Protein AF-A0A3C1LG32-F1 (afdb_monomer_lite)

Radius of gyration: 15.79 Å; chains: 1; bounding box: 37×18×47 Å

pLDDT: mean 86.23, std 14.08, range [49.59, 96.0]

Structure (mmCIF, N/CA/C/O backbone):
data_AF-A0A3C1LG32-F1
#
_entry.id   AF-A0A3C1LG32-F1
#
loop_
_atom_site.group_PDB
_atom_site.id
_atom_site.type_symbol
_atom_site.label_atom_id
_atom_site.label_alt_id
_atom_site.label_comp_id
_atom_site.label_asym_id
_atom_site.label_entity_id
_atom_site.label_seq_id
_atom_site.pdbx_PDB_ins_code
_atom_site.Cartn_x
_atom_site.Cartn_y
_atom_site.Cartn_z
_atom_site.occupancy
_atom_site.B_iso_or_equiv
_atom_site.auth_seq_id
_atom_site.auth_comp_id
_atom_site.auth_asym_id
_atom_site.auth_atom_id
_atom_site.pdbx_PDB_model_num
ATOM 1 N N . MET A 1 1 ? -6.093 0.874 28.179 1.00 49.59 1 MET A N 1
ATOM 2 C CA . MET A 1 1 ? -7.063 1.206 27.116 1.00 49.59 1 MET A CA 1
ATOM 3 C C . MET A 1 1 ? -6.852 0.218 25.984 1.00 49.59 1 MET A C 1
ATOM 5 O O . MET A 1 1 ? -5.707 -0.021 25.631 1.00 49.59 1 MET A O 1
ATOM 9 N N . THR A 1 2 ? -7.908 -0.424 25.493 1.00 60.97 2 THR A N 1
ATOM 10 C CA . THR A 1 2 ? -7.852 -1.330 24.340 1.00 60.97 2 THR A CA 1
ATOM 11 C C . THR A 1 2 ? -7.725 -0.500 23.070 1.00 60.97 2 THR A C 1
ATOM 13 O O . THR A 1 2 ? -8.635 0.246 22.714 1.00 60.97 2 THR A O 1
ATOM 16 N N . GLU A 1 3 ? -6.577 -0.591 22.408 1.00 73.88 3 GLU A N 1
ATOM 17 C CA . GLU A 1 3 ? -6.334 0.106 21.149 1.00 73.88 3 GLU A CA 1
ATOM 18 C C . GLU A 1 3 ? -7.303 -0.437 20.088 1.00 73.88 3 GLU A C 1
ATOM 20 O O . GLU A 1 3 ? -7.306 -1.629 19.767 1.00 73.88 3 GLU A O 1
ATOM 25 N N . THR A 1 4 ? -8.216 0.414 19.614 1.00 87.19 4 THR A N 1
ATOM 26 C CA . THR A 1 4 ? -9.239 0.011 18.642 1.00 87.19 4 THR A CA 1
ATOM 27 C C . THR A 1 4 ? -8.602 0.015 17.267 1.00 87.19 4 THR A C 1
ATOM 29 O O . THR A 1 4 ? -8.444 1.067 16.658 1.00 87.19 4 THR A O 1
ATOM 32 N N . LEU A 1 5 ? -8.207 -1.163 16.791 1.00 94.00 5 LEU A N 1
ATOM 33 C CA . LEU A 1 5 ? -7.604 -1.305 15.474 1.00 94.00 5 LEU A CA 1
ATOM 34 C C . LEU A 1 5 ? -8.672 -1.559 14.409 1.00 94.00 5 LEU A C 1
ATOM 36 O O . LEU A 1 5 ? -9.492 -2.473 14.539 1.00 94.00 5 LEU A O 1
ATOM 40 N N . IL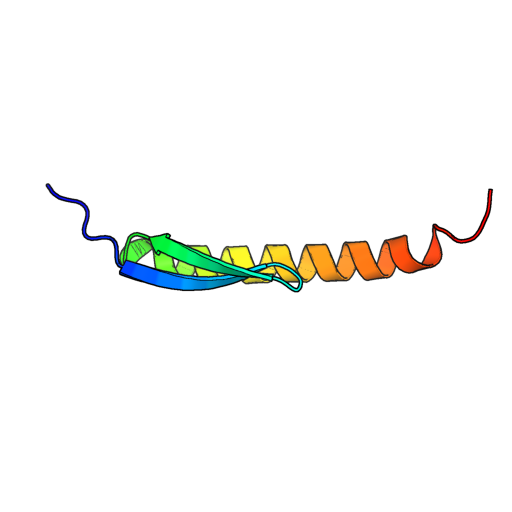E A 1 6 ? -8.610 -0.804 13.317 1.00 93.88 6 ILE A N 1
ATOM 41 C CA . ILE A 1 6 ? -9.450 -0.999 12.138 1.00 93.88 6 ILE A CA 1
ATOM 42 C C . ILE A 1 6 ? -8.697 -1.813 11.079 1.00 93.88 6 ILE A C 1
ATOM 44 O O . ILE A 1 6 ? -7.506 -1.589 10.851 1.00 93.88 6 ILE A O 1
ATOM 48 N N . PRO A 1 7 ? -9.350 -2.785 10.424 1.00 95.06 7 PRO A N 1
ATOM 49 C CA . PRO A 1 7 ? -8.750 -3.489 9.306 1.00 95.06 7 PRO A CA 1
ATOM 50 C C . PRO A 1 7 ? -8.806 -2.627 8.041 1.00 95.06 7 PRO A C 1
ATOM 52 O O . PRO A 1 7 ? -9.873 -2.145 7.665 1.00 95.06 7 PRO A O 1
ATOM 55 N N . ILE A 1 8 ? -7.685 -2.514 7.336 1.00 94.88 8 ILE A N 1
ATOM 56 C CA . ILE A 1 8 ? -7.598 -1.870 6.024 1.00 94.88 8 ILE A CA 1
ATOM 57 C C . ILE A 1 8 ? -6.939 -2.808 5.012 1.00 94.88 8 ILE A C 1
ATOM 59 O O . ILE A 1 8 ? -6.093 -3.634 5.365 1.00 94.88 8 ILE A O 1
ATOM 63 N N . ASN A 1 9 ? -7.327 -2.677 3.745 1.00 96.00 9 ASN A N 1
ATOM 64 C CA . ASN A 1 9 ? -6.638 -3.321 2.630 1.00 96.00 9 ASN A CA 1
ATOM 65 C C . ASN A 1 9 ? -5.681 -2.309 2.002 1.00 96.00 9 ASN A C 1
ATOM 67 O O . ASN A 1 9 ? -6.090 -1.203 1.648 1.00 96.00 9 ASN A O 1
ATOM 71 N N . ILE A 1 10 ? -4.420 -2.697 1.869 1.00 94.88 10 ILE A N 1
ATOM 72 C CA . ILE A 1 10 ? -3.347 -1.861 1.337 1.00 94.88 10 ILE A CA 1
ATOM 73 C C . ILE A 1 10 ? -2.685 -2.561 0.157 1.00 94.88 10 ILE A C 1
ATOM 75 O O . ILE A 1 10 ? -2.657 -3.789 0.093 1.00 94.88 10 ILE A O 1
ATOM 79 N N . VAL A 1 11 ? -2.141 -1.779 -0.770 1.00 93.50 11 VAL A N 1
ATOM 80 C CA . VAL A 1 11 ? -1.403 -2.289 -1.929 1.00 93.50 11 VAL A CA 1
ATOM 81 C C . VAL A 1 11 ? 0.055 -1.866 -1.797 1.00 93.50 11 VAL A C 1
ATOM 83 O O . VAL A 1 11 ? 0.335 -0.681 -1.609 1.00 93.50 11 VAL A O 1
ATOM 86 N N . ILE A 1 12 ? 0.965 -2.835 -1.875 1.00 93.56 12 ILE A N 1
ATOM 87 C CA . ILE A 1 12 ? 2.416 -2.628 -1.871 1.00 93.56 12 ILE A CA 1
ATOM 88 C C . ILE A 1 12 ? 2.985 -3.341 -3.097 1.00 93.56 12 ILE A C 1
ATOM 90 O O . ILE A 1 12 ? 2.913 -4.569 -3.200 1.00 93.56 12 ILE A O 1
ATOM 94 N N . GLY A 1 13 ? 3.543 -2.572 -4.030 1.00 90.62 13 GLY A N 1
ATOM 95 C CA . GLY A 1 13 ? 3.912 -3.060 -5.353 1.00 90.62 13 GLY A CA 1
ATOM 96 C C . GLY A 1 13 ? 2.695 -3.674 -6.042 1.00 90.62 13 GLY A C 1
ATOM 97 O O . GLY A 1 13 ? 1.667 -3.021 -6.190 1.00 90.62 13 GLY A O 1
ATOM 98 N N . ASP A 1 14 ? 2.792 -4.955 -6.390 1.00 87.62 14 ASP A N 1
ATOM 99 C CA . ASP A 1 14 ? 1.724 -5.685 -7.085 1.00 87.62 14 ASP A CA 1
ATOM 100 C C . ASP A 1 14 ? 0.916 -6.593 -6.136 1.00 87.62 14 ASP A C 1
ATOM 102 O O . ASP A 1 14 ? 0.168 -7.464 -6.580 1.00 87.62 14 ASP A O 1
ATOM 106 N N . ARG A 1 15 ? 1.096 -6.448 -4.814 1.00 93.31 15 ARG A N 1
ATOM 107 C CA . ARG A 1 15 ? 0.474 -7.317 -3.804 1.00 93.31 15 ARG A CA 1
ATOM 108 C C . ARG A 1 15 ? -0.463 -6.540 -2.892 1.00 93.31 15 ARG A C 1
ATOM 110 O O . ARG A 1 15 ? -0.152 -5.439 -2.440 1.00 93.31 15 ARG A O 1
ATOM 117 N N . THR A 1 16 ? -1.599 -7.153 -2.576 1.00 95.44 16 THR A N 1
ATOM 118 C CA . THR A 1 16 ? -2.575 -6.620 -1.622 1.00 95.44 16 THR A CA 1
ATOM 119 C C . THR A 1 16 ? -2.437 -7.323 -0.279 1.00 95.44 16 THR A C 1
ATOM 121 O O . THR A 1 16 ? -2.444 -8.550 -0.208 1.00 95.44 16 THR A O 1
ATOM 124 N N . TYR A 1 17 ? -2.355 -6.541 0.793 1.00 95.31 17 TYR A N 1
ATOM 125 C CA . TYR A 1 17 ? -2.267 -7.029 2.164 1.00 95.31 17 TYR A CA 1
ATOM 126 C C . TYR A 1 17 ? -3.399 -6.450 3.003 1.00 95.31 17 TYR A C 1
ATOM 128 O O . TYR A 1 17 ? -3.779 -5.290 2.842 1.00 95.31 17 TYR A O 1
ATOM 136 N N . ARG A 1 18 ? -3.920 -7.251 3.934 1.00 95.25 18 ARG A N 1
ATOM 137 C CA . ARG A 1 18 ? -4.882 -6.794 4.938 1.00 95.25 18 ARG A CA 1
ATOM 138 C C . ARG A 1 18 ? -4.160 -6.615 6.265 1.00 95.25 18 ARG A C 1
ATOM 140 O O . ARG A 1 18 ? -3.661 -7.590 6.821 1.00 95.25 18 ARG A O 1
ATOM 147 N N . ILE A 1 19 ? -4.133 -5.389 6.774 1.00 94.06 19 ILE A N 1
ATOM 148 C CA . ILE A 1 19 ? -3.492 -5.053 8.050 1.00 94.06 19 ILE A CA 1
ATOM 149 C C . ILE A 1 19 ? -4.484 -4.372 8.986 1.00 94.06 19 ILE A C 1
ATOM 151 O O . ILE A 1 19 ? -5.513 -3.862 8.549 1.00 94.06 19 ILE A O 1
ATOM 155 N N . LYS A 1 20 ? -4.185 -4.388 10.283 1.00 94.94 20 LYS A N 1
ATOM 156 C CA . LYS A 1 20 ? -4.944 -3.667 11.304 1.00 94.94 20 LYS A CA 1
ATOM 157 C C . LYS A 1 20 ? -4.131 -2.456 11.748 1.00 94.94 20 LYS A C 1
ATOM 159 O O . LYS A 1 20 ? -2.958 -2.624 12.063 1.00 94.94 20 LYS A O 1
ATOM 164 N N . ILE A 1 21 ? -4.740 -1.276 11.761 1.00 94.31 21 ILE A N 1
ATOM 165 C CA . ILE A 1 21 ? -4.083 -0.019 12.149 1.00 94.31 21 ILE A CA 1
ATOM 166 C C . ILE A 1 21 ? -4.956 0.770 13.120 1.00 94.31 21 ILE A C 1
ATOM 168 O O . ILE A 1 21 ? -6.169 0.554 13.168 1.00 94.31 21 ILE A O 1
ATOM 172 N N . ALA A 1 22 ? -4.367 1.703 13.863 1.00 95.06 22 ALA A N 1
ATOM 173 C CA . ALA A 1 22 ? -5.155 2.670 14.609 1.00 95.06 22 ALA A CA 1
ATOM 174 C C . ALA A 1 22 ? -5.796 3.693 13.639 1.00 95.06 22 ALA A C 1
ATOM 176 O O . ALA A 1 22 ? -5.146 4.107 12.677 1.00 95.06 22 ALA A O 1
ATOM 177 N N . PRO A 1 23 ? -7.044 4.139 13.877 1.00 92.12 23 PRO A N 1
ATOM 178 C CA . PRO A 1 23 ? -7.733 5.107 13.018 1.00 92.12 23 PRO A CA 1
ATOM 179 C C . PRO A 1 23 ? -6.967 6.423 12.843 1.00 92.12 23 PRO A C 1
ATOM 181 O O . PRO A 1 23 ? -6.980 7.015 11.770 1.00 92.12 23 PRO A O 1
ATOM 184 N N . GLN A 1 24 ? -6.268 6.859 13.893 1.00 94.38 24 GLN A N 1
ATOM 185 C CA . GLN A 1 24 ? -5.461 8.082 13.893 1.00 94.38 24 GLN A CA 1
ATOM 186 C C . GLN A 1 24 ? -4.278 8.035 12.913 1.00 94.38 24 GLN A C 1
ATOM 188 O O . GLN A 1 24 ? -3.873 9.073 12.395 1.00 94.38 24 GLN A O 1
ATOM 193 N N . ASP A 1 25 ? -3.774 6.839 12.604 1.00 93.69 25 ASP A N 1
ATOM 194 C CA . ASP A 1 25 ? -2.591 6.653 11.762 1.00 93.69 25 ASP A CA 1
ATOM 195 C C . ASP A 1 25 ? -2.952 6.448 10.288 1.00 93.69 25 ASP A C 1
ATOM 197 O O . ASP A 1 25 ? -2.064 6.400 9.437 1.00 93.69 25 ASP A O 1
ATOM 201 N N . GLU A 1 26 ? -4.241 6.344 9.941 1.00 92.12 26 GLU A N 1
ATOM 202 C CA . GLU A 1 26 ? -4.681 6.030 8.577 1.00 92.12 26 GLU A CA 1
ATOM 203 C C . GLU A 1 26 ? -4.095 6.995 7.539 1.00 92.12 26 GLU A C 1
ATOM 205 O O . GLU A 1 26 ? -3.600 6.565 6.493 1.00 92.12 26 GLU A O 1
ATOM 210 N N . GLY A 1 27 ? -4.096 8.295 7.843 1.00 94.56 27 GLY A N 1
ATOM 211 C CA . GLY A 1 27 ? -3.523 9.313 6.964 1.00 94.56 27 GLY A CA 1
ATOM 212 C C . GLY A 1 27 ? -2.023 9.108 6.736 1.00 94.56 27 GLY A C 1
ATOM 213 O O . GLY A 1 27 ? -1.563 9.125 5.591 1.00 94.56 27 GLY A O 1
ATOM 214 N N . GLN A 1 28 ? -1.270 8.849 7.809 1.00 95.81 28 GLN A N 1
ATOM 215 C CA . GLN A 1 28 ? 0.173 8.622 7.734 1.00 95.81 28 GLN A CA 1
ATOM 216 C C . GLN A 1 28 ? 0.490 7.325 6.985 1.00 95.81 28 GLN A C 1
ATOM 218 O O . GLN A 1 28 ? 1.323 7.329 6.080 1.00 95.81 28 GLN A O 1
ATOM 223 N N . VAL A 1 29 ? -0.228 6.240 7.284 1.00 94.94 29 VAL A N 1
ATOM 224 C CA . VAL A 1 29 ? -0.077 4.943 6.610 1.00 94.94 29 VAL A CA 1
ATOM 225 C C . VAL A 1 29 ? -0.319 5.087 5.108 1.00 94.94 29 VAL A C 1
ATOM 227 O O . VAL A 1 29 ? 0.503 4.634 4.311 1.00 94.94 29 VAL A O 1
ATOM 230 N N . ARG A 1 30 ? -1.394 5.769 4.690 1.00 93.94 30 ARG A N 1
ATOM 231 C CA . ARG A 1 30 ? -1.678 6.011 3.263 1.00 93.94 30 ARG A CA 1
ATOM 232 C C . ARG A 1 30 ? -0.582 6.835 2.581 1.00 93.94 30 ARG A C 1
ATOM 234 O O . ARG A 1 30 ? -0.191 6.500 1.462 1.00 93.94 30 ARG A O 1
ATOM 241 N N . ALA A 1 31 ? -0.061 7.869 3.243 1.00 95.94 31 ALA A N 1
ATOM 242 C CA . ALA A 1 31 ? 1.031 8.685 2.709 1.00 95.94 31 ALA A CA 1
ATOM 243 C C . ALA A 1 31 ? 2.328 7.874 2.543 1.00 95.94 31 ALA A C 1
ATOM 245 O O . ALA A 1 31 ? 2.967 7.928 1.491 1.00 95.94 31 ALA A O 1
ATOM 246 N N . THR A 1 32 ? 2.684 7.061 3.541 1.00 95.94 32 THR A N 1
ATOM 247 C CA . THR A 1 32 ? 3.856 6.180 3.476 1.00 95.94 32 THR A CA 1
ATOM 248 C C . THR A 1 32 ? 3.711 5.129 2.378 1.00 95.94 32 THR A C 1
ATOM 250 O O . THR A 1 32 ? 4.659 4.904 1.631 1.00 95.94 32 THR A O 1
ATOM 253 N N . LEU A 1 33 ? 2.530 4.523 2.218 1.00 95.75 33 LEU A N 1
ATOM 254 C CA . LEU A 1 33 ? 2.279 3.543 1.154 1.00 95.75 33 LEU A CA 1
ATOM 255 C C . LEU A 1 33 ? 2.460 4.140 -0.240 1.00 95.75 33 LEU A C 1
ATOM 257 O O . LEU A 1 33 ? 3.023 3.484 -1.116 1.00 95.75 33 LEU A O 1
ATOM 261 N N . LYS A 1 34 ? 2.029 5.390 -0.442 1.00 95.38 34 LYS A N 1
ATOM 262 C CA . LYS A 1 34 ? 2.264 6.108 -1.697 1.00 95.38 34 LYS A CA 1
ATOM 263 C C . LYS A 1 34 ? 3.763 6.256 -1.972 1.00 95.38 34 LYS A C 1
ATOM 265 O O . LYS A 1 34 ? 4.213 5.847 -3.036 1.00 95.38 34 LYS A O 1
ATOM 270 N N . LEU A 1 35 ? 4.530 6.737 -0.990 1.00 96.00 35 LEU A N 1
ATOM 271 C CA . LEU A 1 35 ? 5.984 6.896 -1.112 1.00 96.00 35 LEU A CA 1
ATOM 272 C C . LEU A 1 35 ? 6.698 5.562 -1.388 1.00 96.00 35 LEU A C 1
ATOM 274 O O . LEU A 1 35 ? 7.632 5.501 -2.186 1.00 96.00 35 LEU A O 1
ATOM 278 N N . VAL A 1 36 ? 6.269 4.483 -0.728 1.00 95.12 36 VAL A N 1
ATOM 279 C CA . VAL A 1 36 ? 6.821 3.138 -0.941 1.00 95.12 36 VAL A CA 1
ATOM 280 C C .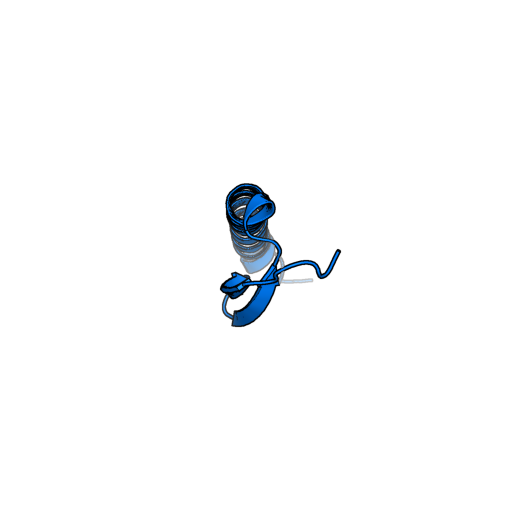 VAL A 1 36 ? 6.534 2.657 -2.362 1.00 95.12 36 VAL A C 1
ATOM 282 O O . VAL A 1 36 ? 7.450 2.182 -3.029 1.00 95.12 36 VAL A O 1
ATOM 285 N N . ASN A 1 37 ? 5.303 2.808 -2.852 1.00 94.44 37 ASN A N 1
ATOM 286 C CA . ASN A 1 37 ? 4.941 2.396 -4.209 1.00 94.44 37 ASN A CA 1
ATOM 287 C C . ASN A 1 37 ? 5.651 3.225 -5.284 1.00 94.44 37 ASN A C 1
ATOM 289 O O . ASN A 1 37 ? 6.110 2.655 -6.271 1.00 94.44 37 ASN A O 1
ATOM 293 N N . GLU A 1 38 ? 5.806 4.534 -5.075 1.00 94.88 38 GLU A N 1
ATOM 294 C CA . GLU A 1 38 ? 6.617 5.394 -5.944 1.00 94.88 38 GLU A CA 1
ATOM 295 C C . GLU A 1 38 ? 8.064 4.898 -6.000 1.00 94.88 38 GLU A C 1
ATOM 297 O O . GLU A 1 38 ? 8.590 4.688 -7.088 1.00 94.88 38 GLU A O 1
ATOM 302 N N . LYS A 1 39 ? 8.680 4.596 -4.849 1.00 94.00 39 LYS A N 1
ATOM 303 C CA . LYS A 1 39 ? 10.030 4.015 -4.809 1.00 94.00 39 LYS A CA 1
ATOM 304 C C . LYS A 1 39 ? 10.096 2.669 -5.524 1.00 94.00 39 LYS A C 1
ATOM 306 O O . LYS A 1 39 ? 11.020 2.464 -6.297 1.00 94.00 39 LYS A O 1
ATOM 311 N N . ILE A 1 40 ? 9.141 1.763 -5.303 1.00 91.31 40 ILE A N 1
ATOM 312 C CA . ILE A 1 40 ? 9.098 0.465 -6.000 1.00 91.31 40 ILE A CA 1
ATOM 313 C C . ILE A 1 40 ? 9.043 0.676 -7.514 1.00 91.31 40 ILE A C 1
ATOM 315 O O . ILE A 1 40 ? 9.762 -0.003 -8.241 1.00 91.31 40 ILE A O 1
ATOM 319 N N . LEU A 1 41 ? 8.227 1.618 -7.991 1.00 90.19 41 LEU A N 1
ATOM 320 C CA . LEU A 1 41 ? 8.150 1.950 -9.410 1.00 90.19 41 LEU A CA 1
ATOM 321 C C . LEU A 1 41 ? 9.472 2.529 -9.927 1.00 90.19 41 LEU A C 1
ATOM 323 O O . LEU A 1 41 ? 9.934 2.109 -10.987 1.00 90.19 41 LEU A O 1
ATOM 327 N N . THR A 1 42 ? 10.101 3.439 -9.178 1.00 89.88 42 THR A N 1
ATOM 328 C CA . THR A 1 42 ? 11.424 3.987 -9.509 1.00 89.88 42 THR A CA 1
ATOM 329 C C . THR A 1 42 ? 12.465 2.878 -9.596 1.00 89.88 42 THR A C 1
ATOM 331 O O . THR A 1 42 ? 13.117 2.763 -10.622 1.00 89.88 42 THR A O 1
ATOM 334 N N . PHE A 1 43 ? 12.555 1.992 -8.599 1.00 88.38 43 PHE A N 1
ATOM 335 C CA . PHE A 1 43 ? 13.467 0.846 -8.624 1.00 88.38 43 PHE A CA 1
ATOM 336 C C . PHE A 1 43 ? 13.171 -0.085 -9.802 1.00 88.38 43 PHE A C 1
ATOM 338 O O . PHE A 1 43 ? 14.079 -0.476 -10.526 1.00 88.38 43 PHE A O 1
ATOM 345 N N . LYS A 1 44 ? 11.905 -0.420 -1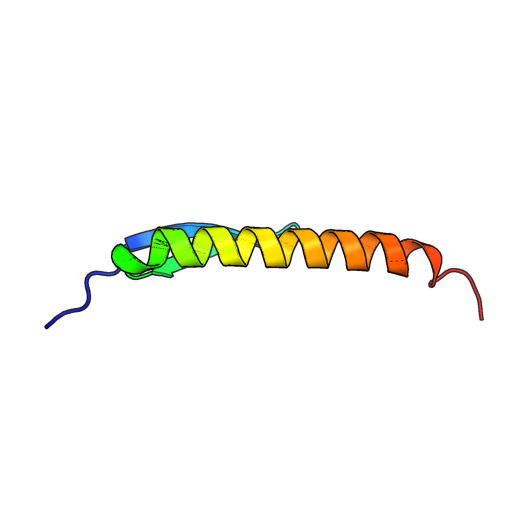0.062 1.00 85.06 44 LYS A N 1
ATOM 346 C CA . LYS A 1 44 ? 11.563 -1.217 -11.245 1.00 85.06 44 LYS A CA 1
ATOM 347 C C . LYS A 1 44 ? 12.007 -0.512 -12.525 1.00 85.06 44 LYS A C 1
ATOM 349 O O . LYS A 1 44 ? 12.561 -1.165 -13.385 1.00 85.06 44 LYS A O 1
ATOM 354 N N . THR A 1 45 ? 11.828 0.798 -12.647 1.00 83.62 45 THR A N 1
ATOM 355 C CA . THR A 1 45 ? 12.195 1.551 -13.859 1.00 83.62 45 THR A CA 1
ATOM 356 C C . THR 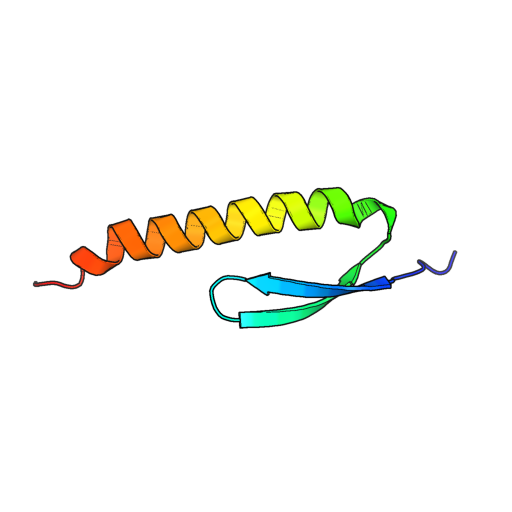A 1 45 ? 13.713 1.683 -14.022 1.00 83.62 45 THR A C 1
ATOM 358 O O . THR A 1 45 ? 14.233 1.442 -15.106 1.00 83.62 45 THR A O 1
ATOM 361 N N . GLU A 1 46 ? 14.435 2.024 -12.952 1.00 82.38 46 GLU A N 1
ATOM 362 C CA . GLU A 1 46 ? 15.892 2.211 -12.962 1.00 82.38 46 GLU A CA 1
ATOM 363 C C . GLU A 1 46 ? 16.654 0.892 -13.134 1.00 82.38 46 GLU A C 1
ATOM 365 O O . GLU A 1 46 ? 17.746 0.87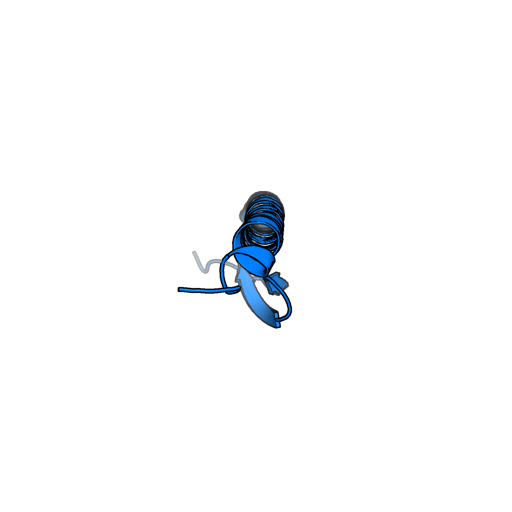9 -13.704 1.00 82.38 46 GLU A O 1
ATOM 370 N N . PHE A 1 47 ? 16.086 -0.220 -12.660 1.00 70.94 47 PHE A N 1
ATOM 371 C CA . PHE A 1 47 ? 16.747 -1.522 -12.676 1.00 70.94 47 PHE A CA 1
ATOM 372 C C . PHE A 1 47 ? 16.180 -2.496 -13.719 1.00 70.94 47 PHE A C 1
ATOM 374 O O . PHE A 1 47 ? 16.893 -3.424 -14.090 1.00 70.94 47 PHE A O 1
ATOM 381 N N . ALA A 1 48 ? 14.988 -2.265 -14.293 1.00 64.88 48 ALA A N 1
ATOM 382 C CA . ALA A 1 48 ? 14.466 -3.073 -15.411 1.00 64.88 48 ALA A CA 1
ATOM 383 C C . ALA A 1 48 ? 15.327 -2.994 -16.684 1.00 64.88 48 ALA A C 1
ATOM 385 O O . ALA A 1 48 ? 15.132 -3.798 -17.589 1.00 64.88 48 ALA A O 1
ATOM 386 N N . GLY A 1 49 ? 16.274 -2.051 -16.756 1.00 58.69 49 GLY A N 1
ATOM 387 C CA . GLY A 1 49 ? 17.269 -1.958 -17.829 1.00 58.69 49 GLY A CA 1
ATOM 388 C C . GLY A 1 49 ? 18.708 -2.291 -17.417 1.00 58.69 49 GLY A C 1
ATOM 389 O O . GLY A 1 49 ? 19.581 -2.250 -18.275 1.00 58.69 49 GLY A O 1
ATOM 390 N N . LYS A 1 50 ? 18.982 -2.596 -16.137 1.00 56.31 50 LYS A N 1
ATOM 391 C CA . LYS A 1 50 ? 20.334 -2.955 -15.650 1.00 56.31 50 LYS A CA 1
ATOM 392 C C . LYS A 1 50 ? 20.556 -4.456 -15.459 1.00 56.31 50 LYS A C 1
ATOM 394 O O . LYS A 1 50 ? 21.671 -4.854 -15.162 1.00 56.31 50 LYS A O 1
ATOM 399 N N . ASP A 1 51 ? 19.526 -5.267 -15.690 1.00 57.09 51 ASP A N 1
ATOM 400 C CA . ASP A 1 51 ? 19.638 -6.720 -15.886 1.00 57.09 51 ASP A CA 1
ATOM 401 C C . ASP A 1 51 ? 19.703 -7.078 -17.387 1.00 57.09 51 ASP A C 1
ATOM 403 O O . ASP A 1 51 ? 19.281 -8.143 -17.831 1.00 57.09 51 ASP A O 1
ATOM 407 N N . MET A 1 52 ? 20.202 -6.144 -18.206 1.00 55.09 52 MET A N 1
ATOM 408 C CA . MET A 1 52 ? 20.777 -6.458 -19.506 1.00 55.09 52 MET A CA 1
ATOM 409 C C . MET A 1 52 ? 22.287 -6.255 -19.419 1.00 55.09 52 MET A C 1
ATOM 411 O O . MET A 1 52 ? 22.791 -5.162 -19.658 1.00 55.09 52 MET A O 1
ATOM 415 N N . GLN A 1 53 ? 22.950 -7.381 -19.155 1.00 55.41 53 GLN A N 1
ATOM 416 C CA . GLN A 1 53 ? 24.284 -7.730 -19.640 1.00 55.41 53 GLN A CA 1
ATOM 417 C C . GLN A 1 53 ? 25.500 -7.322 -18.774 1.00 55.41 53 GLN A C 1
ATOM 419 O O . GLN A 1 53 ? 25.770 -6.138 -18.599 1.00 55.41 53 GLN A O 1
ATOM 424 N N . ASP A 1 54 ? 26.199 -8.385 -18.328 1.00 54.66 54 ASP A N 1
ATOM 425 C CA . ASP A 1 54 ? 27.574 -8.568 -17.791 1.00 54.66 54 ASP A CA 1
ATOM 426 C C . ASP A 1 54 ? 28.150 -7.594 -16.741 1.00 54.66 54 ASP A C 1
ATOM 428 O O . ASP A 1 54 ? 28.466 -6.426 -17.063 1.00 54.66 54 ASP A O 1
#

Secondary structure (DSSP, 8-state):
----PEEEEEEETTEEEEEEE-GGGHHHHHHHHHHHHHHHHHHHHHHTTTSS--

Foldseek 3Di:
DPQDWDWDWADQANDIDIDTDRPVCPVVVVVVS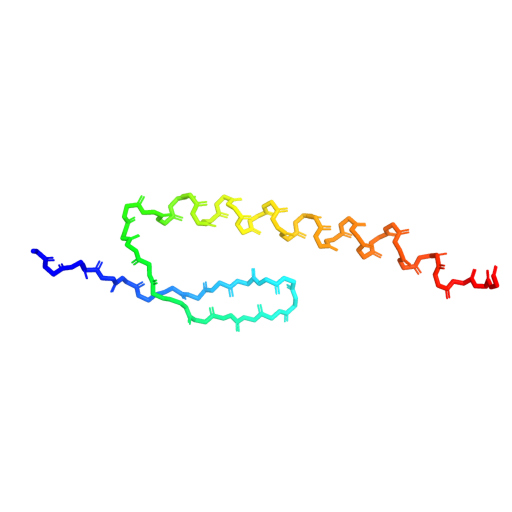VVRNVVVVVCCVVCVPVVPDD

Sequence (54 aa):
MTETLIPINIVIGDRTYRIKIAPQDEGQVRATLKLVNEKILTFKTEFAGKDMQD